Protein AF-A0A2L2Z183-F1 (afdb_monomer_lite)

Sequence (77 aa):
AKLVQELREAFDDEDVPLGKSKLLLTMAVPAGQQYIDKGYDIPSLSKNLDFFNMLTYDYHTSHEATINHHAPLRVMP

Secondary structure (DSSP, 8-state):
-HHHHHHHHHHHHS-PPTT--PPP-EEEEES-HHHHHHH--HHHHTTT-SEEEEE---SS-TTSSS---SS-SS---

Structure (mmCIF, N/CA/C/O backbone):
data_AF-A0A2L2Z183-F1
#
_entry.id   AF-A0A2L2Z183-F1
#
loop_
_atom_site.group_PDB
_atom_site.id
_atom_site.type_symbol
_atom_site.label_atom_id
_atom_site.label_alt_id
_atom_site.label_comp_id
_atom_site.label_asym_id
_atom_site.label_entity_id
_atom_site.label_seq_id
_atom_site.pdbx_PDB_ins_code
_atom_site.Cartn_x
_atom_site.Cartn_y
_atom_site.Cartn_z
_atom_site.occupancy
_atom_site.B_iso_or_equiv
_atom_site.auth_seq_id
_atom_site.auth_comp_id
_atom_site.auth_asym_id
_atom_site.auth_atom_id
_atom_site.pdbx_PDB_model_num
ATOM 1 N N . ALA A 1 1 ? -1.431 -12.953 5.607 1.00 92.88 1 ALA A N 1
ATOM 2 C CA . ALA A 1 1 ? -1.686 -11.599 6.152 1.00 92.88 1 ALA A CA 1
ATOM 3 C C . ALA A 1 1 ? -1.666 -11.522 7.696 1.00 92.88 1 ALA A C 1
ATOM 5 O O . ALA A 1 1 ? -2.278 -10.619 8.248 1.00 92.88 1 ALA A O 1
ATOM 6 N N . LYS A 1 2 ? -0.946 -12.409 8.412 1.00 97.75 2 LYS A N 1
ATOM 7 C CA . LYS A 1 2 ? -1.074 -12.573 9.877 1.00 97.75 2 LYS A CA 1
ATOM 8 C C . LYS A 1 2 ? -0.853 -11.283 10.685 1.00 97.75 2 LYS A C 1
ATOM 10 O O . LYS A 1 2 ? -1.704 -10.930 11.483 1.00 97.75 2 LYS A O 1
ATOM 15 N N . LEU A 1 3 ? 0.223 -10.547 10.398 1.00 98.19 3 LEU A N 1
ATOM 16 C CA . LEU A 1 3 ? 0.518 -9.270 11.064 1.00 98.19 3 LEU A CA 1
ATOM 17 C C . LEU A 1 3 ? -0.627 -8.252 10.938 1.00 98.19 3 LEU A C 1
ATOM 19 O O . LEU A 1 3 ? -0.964 -7.570 11.895 1.00 98.19 3 LEU A O 1
ATOM 23 N N . VAL A 1 4 ? -1.216 -8.144 9.746 1.00 98.38 4 VAL A N 1
ATOM 24 C CA . VAL A 1 4 ? -2.293 -7.181 9.474 1.00 98.38 4 VAL A CA 1
ATOM 25 C C . VAL A 1 4 ? -3.569 -7.578 10.204 1.00 98.38 4 VAL A C 1
ATOM 27 O O . VAL A 1 4 ? -4.261 -6.712 10.723 1.00 98.38 4 VAL A O 1
ATOM 30 N N . GLN A 1 5 ? -3.858 -8.878 10.265 1.00 98.50 5 GLN A N 1
ATOM 31 C CA . GLN A 1 5 ? -4.990 -9.399 11.019 1.00 98.50 5 GLN A CA 1
ATOM 32 C C . GLN A 1 5 ? -4.842 -9.105 12.519 1.00 98.50 5 GLN A C 1
ATOM 34 O O . GLN A 1 5 ? -5.731 -8.498 13.100 1.00 98.50 5 GLN A O 1
ATOM 39 N N . GLU A 1 6 ? -3.706 -9.458 13.126 1.00 98.56 6 GLU A N 1
ATOM 40 C CA . GLU A 1 6 ? -3.469 -9.232 14.562 1.00 98.56 6 GLU A CA 1
ATOM 41 C C . GLU A 1 6 ? -3.491 -7.736 14.919 1.00 98.56 6 GLU A C 1
ATOM 43 O O . GLU A 1 6 ? -3.993 -7.349 15.972 1.00 98.56 6 GLU A O 1
ATOM 48 N N . LEU A 1 7 ? -2.995 -6.870 14.028 1.00 98.50 7 LEU A N 1
ATOM 49 C CA . LEU A 1 7 ? -3.042 -5.424 14.232 1.00 98.50 7 LEU A CA 1
ATOM 50 C C . LEU A 1 7 ? -4.465 -4.859 14.102 1.00 98.50 7 LEU A C 1
ATOM 52 O O . LEU A 1 7 ? -4.827 -3.962 14.859 1.00 98.50 7 LEU A O 1
ATOM 56 N N . ARG A 1 8 ? -5.278 -5.388 13.178 1.00 98.38 8 ARG A N 1
ATOM 57 C CA . ARG A 1 8 ? -6.698 -5.026 13.056 1.00 98.38 8 ARG A CA 1
ATOM 58 C C . ARG A 1 8 ? -7.475 -5.441 14.302 1.00 98.38 8 ARG A C 1
ATOM 60 O O . ARG A 1 8 ? -8.197 -4.611 14.840 1.00 98.38 8 ARG A O 1
ATOM 67 N N . GLU A 1 9 ? -7.271 -6.669 14.778 1.00 98.25 9 GLU A N 1
ATOM 68 C CA . GLU A 1 9 ? -7.860 -7.180 16.024 1.00 98.25 9 GLU A CA 1
ATOM 69 C C . GLU A 1 9 ? -7.488 -6.273 17.209 1.00 98.25 9 GLU A C 1
ATOM 71 O O . GLU A 1 9 ? -8.369 -5.769 17.900 1.00 98.25 9 GLU A O 1
ATOM 76 N N . ALA A 1 10 ? -6.206 -5.931 17.370 1.00 98.00 10 ALA A N 1
ATOM 77 C CA . ALA A 1 10 ? -5.762 -5.028 18.433 1.00 98.00 10 ALA A CA 1
ATOM 78 C C . ALA A 1 10 ? -6.360 -3.610 18.329 1.00 98.00 10 ALA A C 1
ATOM 80 O O . ALA A 1 10 ? -6.725 -3.023 19.345 1.00 98.00 10 ALA A O 1
ATOM 81 N N . PHE A 1 11 ? -6.477 -3.048 17.120 1.00 97.69 11 PHE A N 1
ATOM 82 C CA . PHE A 1 11 ? -7.128 -1.746 16.909 1.00 97.69 11 PHE A CA 1
ATOM 83 C C . PHE A 1 11 ? -8.643 -1.807 17.122 1.00 97.69 11 PHE A C 1
ATOM 85 O O . PHE A 1 11 ? -9.279 -0.778 17.358 1.00 97.69 11 PHE A O 1
ATOM 92 N N . ASP A 1 12 ? -9.245 -2.987 16.980 1.00 96.19 12 ASP A N 1
ATOM 93 C CA . ASP A 1 12 ? -10.663 -3.185 17.229 1.00 96.19 12 ASP A CA 1
ATOM 94 C C . ASP A 1 12 ? -11.006 -3.363 18.700 1.00 96.19 12 ASP A C 1
ATOM 96 O O . ASP A 1 12 ? -12.087 -2.906 19.087 1.00 96.19 12 ASP A O 1
ATOM 100 N N . ASP A 1 13 ? -10.091 -3.954 19.466 1.00 97.00 13 ASP A N 1
ATOM 101 C CA . ASP A 1 13 ? -10.206 -4.212 20.903 1.00 97.00 13 ASP A CA 1
ATOM 102 C C . ASP A 1 13 ? -9.740 -3.031 21.778 1.00 97.00 13 ASP A C 1
ATOM 104 O O . ASP A 1 13 ? -9.939 -3.047 22.991 1.00 97.00 13 ASP A O 1
ATOM 108 N N . GLU A 1 14 ? -9.118 -2.002 21.195 1.00 96.19 14 GLU A N 1
ATOM 109 C CA . GLU A 1 14 ? -8.686 -0.809 21.929 1.00 96.19 14 GLU A CA 1
ATOM 110 C C . GLU A 1 14 ? -9.881 -0.048 22.540 1.00 96.19 14 GLU A C 1
ATOM 112 O O . GLU A 1 14 ? -10.866 0.263 21.863 1.00 96.19 14 GLU A O 1
ATOM 117 N N . ASP A 1 15 ? -9.757 0.334 23.816 1.00 96.19 15 ASP A N 1
ATOM 118 C CA . ASP A 1 15 ? -10.697 1.238 24.482 1.00 96.19 15 ASP A CA 1
ATOM 119 C C . ASP A 1 15 ? -10.597 2.651 23.884 1.00 96.19 15 ASP A C 1
ATOM 121 O O . ASP A 1 15 ? -9.748 3.464 24.260 1.00 96.19 15 ASP A O 1
ATOM 125 N N . VAL A 1 16 ? -11.494 2.968 22.948 1.00 95.62 16 VAL A N 1
ATOM 126 C CA . VAL A 1 16 ? -11.533 4.281 22.294 1.00 95.62 16 VAL A CA 1
ATOM 127 C C . VAL A 1 16 ? -12.175 5.324 23.222 1.00 95.62 16 VAL A C 1
ATOM 129 O O . VAL A 1 16 ? -13.353 5.189 23.572 1.00 95.62 16 VAL A O 1
ATOM 132 N N . PRO A 1 17 ? -11.467 6.414 23.586 1.00 94.12 17 PRO A N 1
ATOM 133 C CA . PRO A 1 17 ? -12.033 7.470 24.416 1.00 94.12 17 PRO A CA 1
ATOM 134 C C . PRO A 1 17 ? -13.265 8.120 23.783 1.00 94.12 17 PRO A C 1
ATOM 136 O O . PRO A 1 17 ? -13.369 8.252 22.559 1.00 94.12 17 PRO A O 1
ATOM 139 N N . LEU A 1 18 ? -14.169 8.620 24.627 1.00 94.62 18 LEU A N 1
ATOM 140 C CA . LEU A 1 18 ? -15.361 9.328 24.166 1.00 94.62 18 LEU A CA 1
ATOM 141 C C . LEU A 1 18 ? -14.980 10.491 23.231 1.00 94.62 18 LEU A C 1
ATOM 143 O O . LEU A 1 18 ? -14.172 11.352 23.578 1.00 94.62 18 LEU A O 1
ATOM 147 N N . GLY A 1 19 ? -15.577 10.515 22.038 1.00 95.25 19 GLY A N 1
ATOM 148 C CA . GLY A 1 19 ? -15.311 11.534 21.018 1.00 95.25 19 GLY A CA 1
ATOM 149 C C . GLY A 1 19 ? -14.114 11.243 20.104 1.00 95.25 19 GLY A C 1
ATOM 150 O O . GLY A 1 19 ? -13.762 12.094 19.286 1.00 95.25 19 GLY A O 1
ATOM 151 N N . LYS A 1 20 ? -13.489 10.064 20.205 1.00 96.44 20 LYS A N 1
ATOM 152 C CA . LYS A 1 20 ? -12.480 9.574 19.254 1.00 96.44 20 LYS A CA 1
ATOM 153 C C . LYS A 1 20 ? -13.042 8.439 18.392 1.00 96.44 20 LYS A C 1
ATOM 155 O O . LYS A 1 20 ? -14.067 7.846 18.708 1.00 96.44 20 LYS A O 1
ATOM 160 N N . SER A 1 21 ? -12.390 8.190 17.260 1.00 95.25 21 SER A N 1
ATOM 161 C CA . SER A 1 21 ? -12.683 7.068 16.359 1.00 95.25 21 SER A CA 1
ATOM 162 C C . SER A 1 21 ? -11.575 6.025 16.462 1.00 95.25 21 SER A C 1
ATOM 164 O O . SER A 1 21 ? -10.454 6.375 16.836 1.00 95.25 21 SER A O 1
ATOM 166 N N . LYS A 1 22 ? -11.888 4.774 16.106 1.00 95.56 22 LYS A N 1
ATOM 167 C CA . LYS A 1 22 ? -10.887 3.707 15.991 1.00 95.56 22 LYS A CA 1
ATOM 168 C C . LYS A 1 22 ? -9.763 4.108 15.037 1.00 95.56 22 LYS A C 1
ATOM 170 O O . LYS A 1 22 ? -9.980 4.865 14.087 1.00 95.56 22 LYS A O 1
ATOM 175 N N . LEU A 1 23 ? -8.575 3.563 15.279 1.00 97.75 23 LEU A N 1
ATOM 176 C CA . LEU A 1 23 ? -7.441 3.735 14.384 1.00 97.75 23 LEU A CA 1
ATOM 177 C C . LEU A 1 23 ? -7.713 3.071 13.027 1.00 97.75 23 LEU A C 1
ATOM 179 O O . LEU A 1 23 ? -8.231 1.951 12.945 1.00 97.75 23 LEU A O 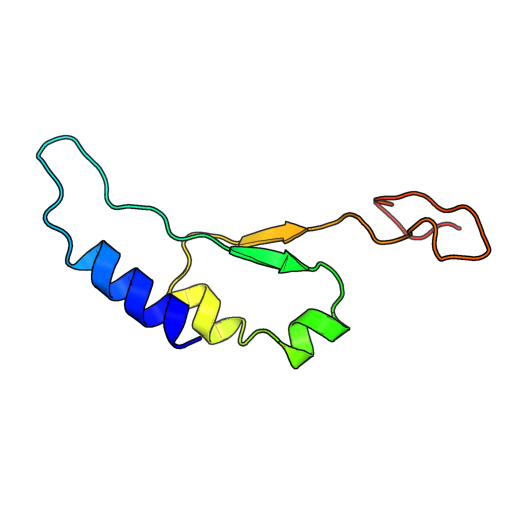1
ATOM 183 N N . LEU A 1 24 ? -7.330 3.785 11.966 1.00 98.31 24 LEU A N 1
ATOM 184 C CA . LEU A 1 24 ? -7.313 3.250 10.611 1.00 98.31 24 LEU A CA 1
ATOM 185 C C . LEU A 1 24 ? -6.062 2.401 10.416 1.00 98.31 24 LEU A C 1
ATOM 187 O O . LEU A 1 24 ? -4.962 2.795 10.814 1.00 98.31 24 LEU A O 1
ATOM 191 N N . LEU A 1 25 ? -6.224 1.274 9.737 1.00 98.56 25 LEU A N 1
ATOM 192 C CA . LEU A 1 25 ? -5.137 0.418 9.313 1.00 98.56 25 LEU A CA 1
ATOM 193 C C . LEU A 1 25 ? -5.048 0.419 7.787 1.00 98.56 25 LEU A C 1
ATOM 195 O O . LEU A 1 25 ? -5.960 -0.004 7.080 1.00 98.56 25 LEU A O 1
ATOM 199 N N . THR A 1 26 ? -3.918 0.897 7.272 1.00 98.56 26 THR A N 1
ATOM 200 C CA . THR A 1 26 ? -3.689 1.065 5.831 1.00 98.56 26 THR A CA 1
ATOM 201 C C . THR A 1 26 ? -2.346 0.469 5.435 1.00 98.56 26 THR A C 1
ATOM 203 O O . THR A 1 26 ? -1.478 0.244 6.280 1.00 98.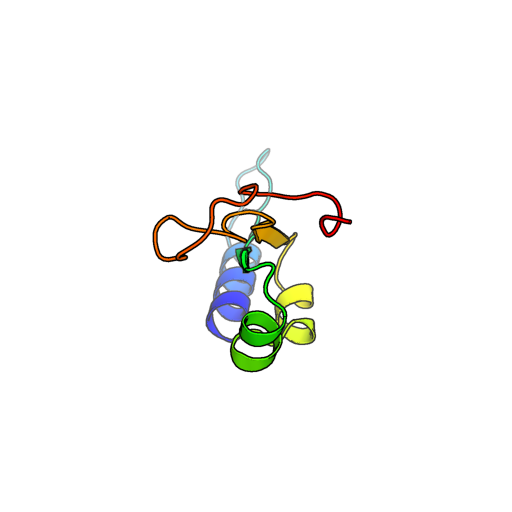56 26 THR A O 1
ATOM 206 N N . MET A 1 27 ? -2.161 0.202 4.143 1.00 98.38 27 MET A N 1
ATOM 207 C CA . MET A 1 27 ? -0.914 -0.360 3.625 1.00 98.38 27 MET A CA 1
ATOM 208 C C . MET A 1 27 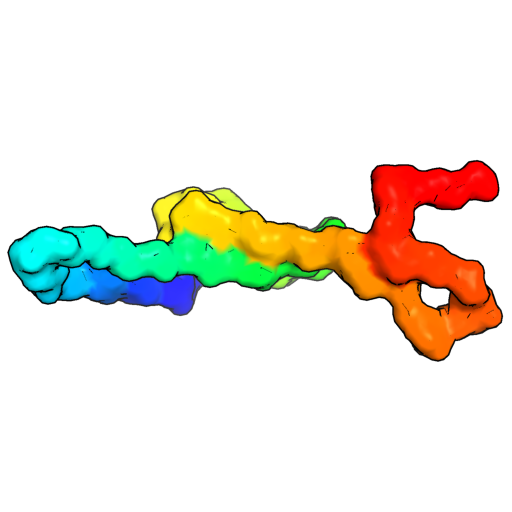? -0.514 0.294 2.307 1.00 98.38 27 MET A C 1
ATOM 210 O O . MET A 1 27 ? -1.335 0.433 1.402 1.00 98.38 27 MET A O 1
ATOM 214 N N . ALA A 1 28 ? 0.765 0.647 2.189 1.00 98.19 28 ALA A N 1
ATOM 215 C CA . ALA A 1 28 ? 1.390 0.985 0.918 1.00 98.19 28 ALA A CA 1
ATOM 216 C C . ALA A 1 28 ? 1.723 -0.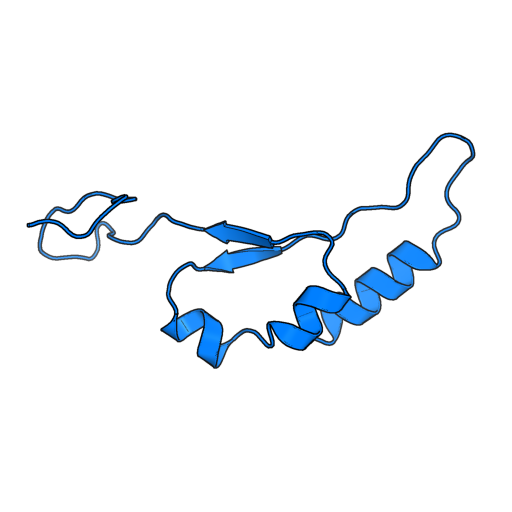299 0.137 1.00 98.19 28 ALA A C 1
ATOM 218 O O . ALA A 1 28 ? 2.376 -1.192 0.682 1.00 98.19 28 ALA A O 1
ATOM 219 N N . VAL A 1 29 ? 1.280 -0.404 -1.118 1.00 97.19 29 VAL A N 1
ATOM 220 C CA . VAL A 1 29 ? 1.478 -1.601 -1.960 1.00 97.19 29 VAL A CA 1
ATOM 221 C C . VAL A 1 29 ? 2.079 -1.242 -3.320 1.00 97.19 29 VAL A C 1
ATOM 223 O O . VAL A 1 29 ? 1.677 -0.239 -3.909 1.00 97.19 29 VAL A O 1
ATOM 226 N N . PRO A 1 30 ? 3.033 -2.031 -3.847 1.00 96.62 30 PRO A N 1
ATOM 227 C CA . PRO A 1 30 ? 3.649 -1.752 -5.141 1.00 96.62 30 PRO A CA 1
ATOM 228 C C . PRO A 1 30 ? 2.619 -1.860 -6.271 1.00 96.62 30 PRO A C 1
ATOM 230 O O . PRO A 1 30 ? 1.701 -2.670 -6.192 1.00 96.62 30 PRO A O 1
ATOM 233 N N . ALA A 1 31 ? 2.802 -1.103 -7.355 1.00 95.81 31 ALA A N 1
ATOM 234 C CA . ALA A 1 31 ? 1.951 -1.216 -8.545 1.00 95.81 31 ALA A CA 1
ATOM 235 C C . ALA A 1 31 ? 2.370 -2.351 -9.505 1.00 95.81 31 ALA A C 1
ATOM 237 O O . ALA A 1 31 ? 1.616 -2.726 -10.401 1.00 95.81 31 ALA A O 1
ATOM 238 N N . GLY A 1 32 ? 3.572 -2.913 -9.335 1.00 95.00 32 GLY A N 1
ATOM 239 C CA . GLY A 1 32 ? 4.064 -4.007 -10.172 1.00 95.00 32 GLY A CA 1
ATOM 240 C C . GLY A 1 32 ? 3.384 -5.337 -9.842 1.00 95.00 32 GLY A C 1
ATOM 241 O O . GLY A 1 32 ? 3.641 -5.913 -8.784 1.00 95.00 32 GLY A O 1
ATOM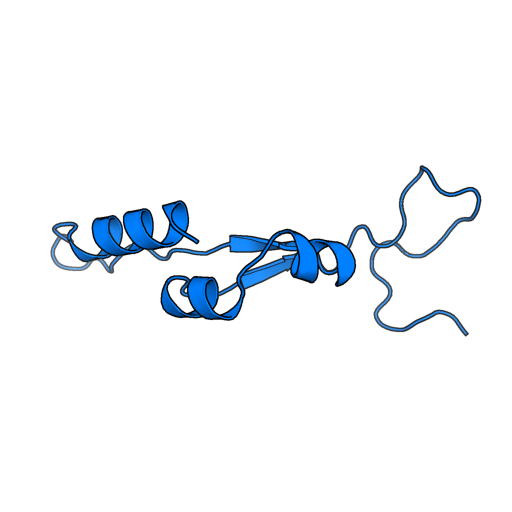 242 N N . GLN A 1 33 ? 2.590 -5.866 -10.778 1.00 93.69 33 GLN A N 1
ATOM 243 C CA . GLN A 1 33 ? 1.812 -7.099 -10.595 1.00 93.69 33 GLN A CA 1
ATOM 244 C C . GLN A 1 33 ? 2.659 -8.294 -10.128 1.00 93.69 33 GLN A C 1
ATOM 246 O O . GLN A 1 33 ? 2.268 -9.004 -9.211 1.00 93.69 33 GLN A O 1
ATOM 251 N N . GLN A 1 34 ? 3.879 -8.453 -10.651 1.00 96.06 34 GLN A N 1
ATOM 252 C CA . GLN A 1 34 ? 4.795 -9.519 -10.223 1.00 96.06 34 GLN A CA 1
ATOM 253 C C . GLN A 1 34 ? 5.140 -9.500 -8.721 1.00 96.06 34 GLN A C 1
ATOM 255 O O . GLN A 1 34 ? 5.433 -10.549 -8.148 1.00 96.06 34 GLN A O 1
ATOM 260 N N . TYR A 1 35 ? 5.156 -8.320 -8.090 1.00 96.00 35 TYR A N 1
ATOM 261 C CA . TYR A 1 35 ? 5.404 -8.180 -6.656 1.00 96.00 35 TYR A CA 1
ATOM 262 C C . TYR A 1 35 ? 4.133 -8.462 -5.862 1.00 96.00 35 TYR A C 1
ATOM 264 O O . TYR A 1 35 ? 4.204 -9.127 -4.830 1.00 96.00 35 TYR A O 1
ATOM 272 N N . ILE A 1 36 ? 2.983 -8.006 -6.374 1.00 96.56 36 ILE A N 1
ATOM 273 C CA . ILE A 1 36 ? 1.662 -8.282 -5.803 1.00 96.56 36 ILE A CA 1
ATOM 274 C C . ILE A 1 36 ? 1.439 -9.797 -5.730 1.00 96.56 36 ILE A C 1
ATOM 276 O O . ILE A 1 36 ? 1.260 -10.331 -4.637 1.00 96.56 36 ILE A O 1
ATOM 280 N N . ASP A 1 37 ? 1.571 -10.495 -6.859 1.00 96.25 37 ASP A N 1
ATOM 281 C CA . ASP A 1 37 ? 1.285 -11.930 -6.980 1.00 96.25 37 ASP A CA 1
ATOM 282 C C . ASP A 1 37 ? 2.171 -12.801 -6.071 1.00 96.25 37 ASP A C 1
ATOM 284 O O . ASP A 1 37 ? 1.751 -13.861 -5.613 1.00 96.25 37 ASP A O 1
ATOM 288 N N . LYS A 1 38 ? 3.409 -12.365 -5.798 1.00 96.75 38 LYS A N 1
ATOM 289 C CA . LYS A 1 38 ? 4.370 -13.107 -4.962 1.00 96.75 38 LYS A CA 1
ATOM 290 C C . LYS A 1 38 ? 4.291 -12.759 -3.478 1.00 96.75 38 LYS A C 1
ATOM 292 O O . LYS A 1 38 ? 4.648 -13.591 -2.648 1.00 96.75 38 LYS A O 1
ATOM 297 N N . GLY A 1 39 ? 3.923 -11.522 -3.146 1.00 95.81 39 GLY A N 1
ATOM 298 C CA . GLY A 1 39 ? 4.089 -10.969 -1.800 1.00 95.81 39 GLY A CA 1
ATOM 299 C C . GLY A 1 39 ? 2.792 -10.723 -1.035 1.00 95.81 39 GLY A C 1
ATOM 300 O O . GLY A 1 39 ? 2.838 -10.578 0.187 1.00 95.81 39 GLY A O 1
ATOM 301 N N . TYR A 1 40 ? 1.646 -10.663 -1.719 1.00 97.25 40 TYR A N 1
ATOM 302 C CA . TYR A 1 40 ? 0.427 -10.104 -1.144 1.00 97.25 40 TYR A CA 1
ATOM 303 C C . TYR A 1 40 ? -0.780 -11.019 -1.355 1.00 97.25 40 TYR A C 1
ATOM 305 O O . TYR A 1 40 ? -1.302 -11.175 -2.454 1.00 97.25 40 TYR A O 1
ATOM 313 N N . ASP A 1 41 ? -1.295 -11.559 -0.252 1.00 96.94 41 ASP A N 1
ATOM 314 C CA . ASP A 1 41 ? -2.613 -12.195 -0.206 1.00 96.94 41 ASP A CA 1
ATOM 315 C C . ASP A 1 41 ? -3.701 -11.107 -0.155 1.00 96.94 41 ASP A C 1
ATOM 317 O O . ASP A 1 41 ? -4.203 -10.747 0.915 1.00 96.94 41 ASP A O 1
ATOM 321 N N . ILE A 1 42 ? -4.002 -10.522 -1.320 1.00 95.88 42 ILE A N 1
ATOM 322 C CA . ILE A 1 42 ? -4.939 -9.399 -1.469 1.00 95.88 42 ILE A CA 1
ATOM 323 C C . ILE A 1 42 ? -6.327 -9.707 -0.883 1.00 95.88 42 ILE A C 1
ATOM 325 O O . ILE A 1 42 ? -6.834 -8.852 -0.150 1.00 95.88 42 ILE A O 1
ATOM 329 N N . PRO A 1 43 ? -6.946 -10.886 -1.107 1.00 96.69 43 PRO A N 1
ATOM 330 C CA . PRO A 1 43 ? -8.232 -11.209 -0.492 1.00 96.69 43 PRO A CA 1
ATOM 331 C C . PRO A 1 43 ? -8.212 -11.167 1.040 1.00 96.69 43 PRO A C 1
ATOM 333 O O . PRO A 1 43 ? -9.141 -10.630 1.644 1.00 96.69 43 PRO A O 1
ATOM 336 N N . SER A 1 44 ? -7.170 -11.699 1.687 1.00 97.31 44 SER A N 1
ATOM 337 C CA . SER A 1 44 ? -7.067 -11.659 3.153 1.00 97.31 44 SER A CA 1
ATOM 338 C C . SER A 1 44 ? -6.719 -10.267 3.678 1.00 97.31 44 SER A C 1
ATOM 340 O O . SER A 1 44 ? -7.243 -9.851 4.710 1.00 97.31 44 SER A O 1
ATOM 342 N N . LEU A 1 45 ? -5.856 -9.526 2.979 1.00 98.25 45 LEU A N 1
ATOM 343 C CA . LEU A 1 45 ? -5.494 -8.154 3.347 1.00 98.25 45 LEU A CA 1
ATOM 344 C C . LEU A 1 45 ? -6.700 -7.207 3.252 1.00 98.25 45 LEU A C 1
ATOM 346 O O . LEU A 1 45 ? -6.928 -6.426 4.169 1.00 98.25 45 LEU A O 1
ATOM 350 N N . SER A 1 46 ? -7.517 -7.336 2.204 1.00 97.44 46 SER A N 1
ATOM 351 C CA . SER A 1 46 ? -8.686 -6.472 1.960 1.00 97.44 46 SER A CA 1
ATOM 352 C C . SER A 1 46 ? -9.783 -6.598 3.020 1.00 97.44 46 SER A C 1
ATOM 354 O O . SER A 1 46 ? -10.629 -5.722 3.126 1.00 97.44 46 SER A O 1
ATOM 356 N N . LYS A 1 47 ? -9.791 -7.684 3.802 1.00 97.81 47 LYS A N 1
ATOM 357 C CA . LYS A 1 47 ? -10.726 -7.857 4.926 1.00 97.81 47 LYS A CA 1
ATOM 358 C C . LYS A 1 47 ? -10.320 -7.071 6.172 1.00 97.81 47 LYS A C 1
ATOM 360 O O . LYS A 1 47 ? -11.167 -6.832 7.020 1.00 97.81 47 LYS A O 1
ATOM 365 N N . ASN A 1 48 ? -9.033 -6.747 6.304 1.00 98.25 48 ASN A N 1
ATOM 366 C CA . ASN A 1 48 ? -8.453 -6.202 7.533 1.00 98.25 48 ASN A CA 1
ATOM 367 C C . ASN A 1 48 ? -7.964 -4.755 7.377 1.00 98.25 48 ASN A C 1
ATOM 369 O O . ASN A 1 48 ? -7.777 -4.065 8.373 1.00 98.25 48 ASN A O 1
ATOM 373 N N . LEU A 1 49 ? -7.717 -4.306 6.145 1.00 98.56 49 LEU A N 1
ATOM 374 C CA . LEU A 1 49 ? -7.295 -2.942 5.842 1.00 98.56 49 LEU A CA 1
ATOM 375 C C . LEU A 1 49 ? -8.499 -2.070 5.502 1.00 98.56 49 LEU A C 1
ATOM 377 O O . LEU A 1 49 ? -9.373 -2.493 4.751 1.00 98.56 49 LEU A O 1
ATOM 381 N N . ASP A 1 50 ? -8.482 -0.826 5.973 1.00 98.44 50 ASP A N 1
ATOM 382 C CA . ASP A 1 50 ? -9.470 0.183 5.589 1.00 98.44 50 ASP A CA 1
ATOM 383 C C . ASP A 1 50 ? -9.306 0.578 4.116 1.00 98.44 50 ASP A C 1
ATOM 385 O O . ASP A 1 50 ? -10.285 0.737 3.389 1.00 98.44 50 ASP A O 1
ATOM 389 N N . PHE A 1 51 ? -8.057 0.725 3.661 1.00 98.38 51 PHE A N 1
ATOM 390 C CA . PHE A 1 51 ? -7.718 0.939 2.255 1.00 98.38 51 PHE A CA 1
ATOM 391 C C . PHE A 1 51 ? -6.230 0.705 1.968 1.00 98.38 51 PHE A C 1
ATOM 393 O O . PHE A 1 51 ? -5.378 0.644 2.862 1.00 98.38 51 PHE A O 1
ATOM 400 N N . PHE A 1 52 ? -5.921 0.609 0.675 1.00 98.31 52 PHE A N 1
ATOM 401 C CA . PHE A 1 52 ? -4.567 0.496 0.146 1.00 98.31 52 PHE A CA 1
ATOM 402 C C . PHE A 1 52 ? -4.108 1.819 -0.469 1.00 98.31 52 PHE A C 1
ATOM 404 O O . PHE A 1 52 ? -4.843 2.450 -1.226 1.00 98.31 52 PHE A O 1
ATOM 411 N N . ASN A 1 53 ? -2.856 2.188 -0.210 1.00 98.25 53 ASN A N 1
ATOM 412 C CA . ASN A 1 53 ? -2.152 3.253 -0.915 1.00 98.25 53 ASN A CA 1
ATOM 413 C C . ASN A 1 53 ? -1.293 2.613 -2.012 1.00 98.25 53 ASN A C 1
ATOM 415 O O . ASN A 1 53 ? -0.229 2.056 -1.737 1.00 98.25 53 ASN A O 1
ATOM 419 N N . MET A 1 54 ? -1.769 2.637 -3.255 1.00 97.00 54 MET A N 1
ATOM 420 C CA . MET A 1 54 ? -1.059 2.010 -4.370 1.00 97.00 54 MET A CA 1
ATOM 421 C C . MET A 1 54 ? 0.084 2.912 -4.847 1.00 97.00 54 MET A C 1
ATOM 423 O O . MET A 1 54 ? -0.137 4.061 -5.226 1.00 97.00 54 MET A O 1
ATOM 427 N N . LEU A 1 55 ? 1.310 2.394 -4.831 1.00 97.56 55 LEU A N 1
ATOM 428 C CA . LEU A 1 55 ? 2.523 3.123 -5.198 1.00 97.56 55 LEU A CA 1
ATOM 429 C C . LEU A 1 55 ? 2.679 3.121 -6.724 1.00 97.56 55 LEU A C 1
ATOM 431 O O . LEU A 1 55 ? 3.505 2.404 -7.284 1.00 97.56 55 LEU A O 1
ATOM 435 N N . THR A 1 56 ? 1.816 3.876 -7.411 1.00 96.94 56 THR A N 1
ATOM 436 C CA . THR A 1 56 ? 1.784 4.011 -8.880 1.00 96.94 56 THR A CA 1
ATOM 437 C C . THR A 1 56 ? 2.844 4.987 -9.387 1.00 96.94 56 THR A C 1
ATOM 439 O O . THR A 1 56 ? 2.542 5.955 -10.087 1.00 96.94 56 THR A O 1
ATOM 442 N N . TYR A 1 57 ? 4.083 4.748 -8.989 1.00 96.12 57 TYR A N 1
ATOM 443 C CA . TYR A 1 57 ? 5.274 5.520 -9.315 1.00 96.12 57 TYR A CA 1
ATOM 444 C C . TYR A 1 57 ? 6.503 4.604 -9.200 1.00 96.12 57 TYR A C 1
ATOM 446 O O . TYR A 1 57 ? 6.350 3.419 -8.912 1.00 96.12 57 TYR A O 1
ATOM 454 N N . ASP A 1 58 ? 7.705 5.122 -9.471 1.00 95.88 58 ASP A N 1
ATOM 455 C CA . ASP A 1 58 ? 8.936 4.317 -9.579 1.00 95.88 58 ASP A CA 1
ATOM 456 C C . ASP A 1 58 ? 8.852 3.212 -10.653 1.00 95.88 58 ASP A C 1
ATOM 458 O O . ASP A 1 58 ? 9.549 2.202 -10.574 1.00 95.88 58 ASP A O 1
ATOM 462 N N . TYR A 1 59 ? 8.022 3.392 -11.690 1.00 94.56 59 TYR A N 1
ATOM 463 C CA . TYR A 1 59 ? 7.956 2.428 -12.799 1.00 94.56 59 TYR A CA 1
ATOM 464 C C . TYR A 1 59 ? 9.261 2.373 -13.592 1.00 94.56 59 TYR A C 1
ATOM 466 O O . TYR A 1 59 ? 9.608 1.326 -14.128 1.00 94.56 59 TYR A O 1
ATOM 474 N N . HIS A 1 60 ? 9.961 3.505 -13.638 1.00 94.69 60 HIS A N 1
ATOM 475 C CA . HIS A 1 60 ? 11.267 3.661 -14.250 1.00 94.69 60 HIS A CA 1
ATOM 476 C C . HIS A 1 60 ? 12.192 4.384 -13.275 1.00 94.69 60 HIS A C 1
ATOM 478 O O . HIS A 1 60 ? 11.787 5.347 -12.616 1.00 94.69 60 HIS A O 1
ATOM 484 N N . THR A 1 61 ? 13.438 3.923 -13.176 1.00 94.38 61 THR A N 1
ATOM 485 C CA . THR A 1 61 ? 14.426 4.430 -12.211 1.00 94.38 61 THR A CA 1
ATOM 486 C C . THR A 1 61 ? 15.742 4.781 -12.900 1.00 94.38 61 THR A C 1
ATOM 488 O O . THR A 1 61 ? 15.959 4.456 -14.066 1.00 94.38 61 THR A O 1
ATOM 491 N N . SER A 1 62 ? 16.667 5.405 -12.168 1.00 95.81 62 SER A N 1
ATOM 492 C CA . SER A 1 62 ? 18.013 5.732 -12.662 1.00 95.81 62 SER A CA 1
ATOM 493 C C . SER A 1 62 ? 18.889 4.511 -12.982 1.00 95.81 62 SER A C 1
ATOM 495 O O . SER A 1 62 ? 19.999 4.679 -13.482 1.00 95.81 62 SER A O 1
ATOM 497 N N . HIS A 1 63 ? 18.420 3.294 -12.693 1.00 95.56 63 HIS A N 1
ATOM 498 C CA . HIS A 1 63 ? 19.124 2.046 -12.991 1.00 95.56 63 HIS A CA 1
ATOM 499 C C . HIS A 1 63 ? 18.863 1.516 -14.412 1.00 95.56 63 HIS A C 1
ATOM 501 O O . HIS A 1 63 ? 19.459 0.515 -14.807 1.00 95.56 63 HIS A O 1
ATOM 507 N N . GLU A 1 64 ? 17.983 2.160 -15.181 1.00 95.75 64 GLU A N 1
ATOM 508 C CA . GLU A 1 64 ? 17.716 1.8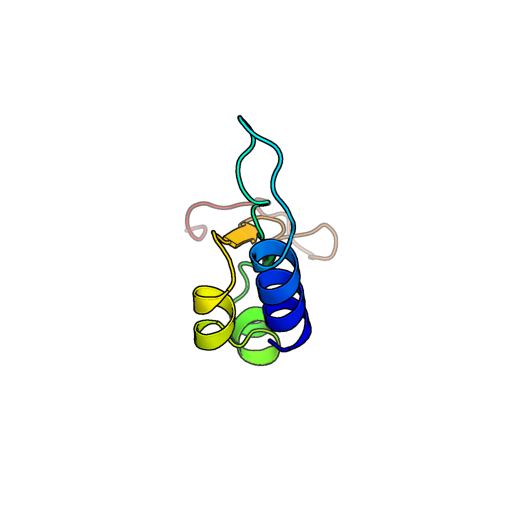15 -16.578 1.00 95.75 64 GLU A CA 1
ATOM 509 C C . GLU A 1 64 ? 18.704 2.502 -17.534 1.00 95.75 64 GLU A C 1
ATOM 511 O O . GLU A 1 64 ? 19.193 3.599 -17.275 1.00 95.75 64 GLU A O 1
ATOM 516 N N . ALA A 1 65 ? 18.976 1.876 -18.683 1.00 96.62 65 ALA A N 1
ATOM 517 C CA . ALA A 1 65 ? 19.849 2.453 -19.712 1.00 96.62 65 ALA A CA 1
ATOM 518 C C . ALA A 1 65 ? 19.184 3.596 -20.507 1.00 96.62 65 ALA A C 1
ATOM 520 O O . ALA A 1 65 ? 19.865 4.334 -21.219 1.00 96.62 65 ALA A O 1
ATOM 521 N N . THR A 1 66 ? 17.858 3.726 -20.417 1.00 94.69 66 THR A N 1
ATOM 522 C CA . THR A 1 66 ? 17.047 4.691 -21.167 1.00 94.69 66 THR A CA 1
ATOM 523 C C . THR A 1 66 ? 16.242 5.572 -20.225 1.00 94.69 66 THR A C 1
ATOM 525 O O . THR A 1 66 ? 15.713 5.093 -19.227 1.00 94.69 66 THR A O 1
ATOM 528 N N . ILE A 1 67 ? 16.104 6.852 -20.571 1.00 93.69 67 ILE A N 1
ATOM 529 C CA . ILE A 1 67 ? 15.258 7.791 -19.828 1.00 93.69 67 ILE A CA 1
ATOM 530 C C . ILE A 1 67 ? 13.792 7.483 -20.122 1.00 93.69 67 ILE A C 1
ATOM 532 O O . ILE A 1 67 ? 13.401 7.408 -21.284 1.00 93.69 67 ILE A O 1
ATOM 536 N N . ASN A 1 68 ? 12.989 7.385 -19.066 1.00 94.81 68 ASN A N 1
ATOM 537 C CA . ASN A 1 68 ? 11.548 7.177 -19.134 1.00 94.81 68 ASN A CA 1
ATOM 538 C C . ASN A 1 68 ? 10.831 8.012 -18.061 1.00 94.81 68 ASN A C 1
ATOM 540 O O . ASN A 1 68 ? 11.448 8.531 -17.129 1.00 94.81 68 ASN A O 1
ATOM 544 N N . HIS A 1 69 ? 9.512 8.158 -18.197 1.00 95.69 69 HIS A N 1
ATOM 545 C CA . HIS A 1 69 ? 8.700 8.896 -17.232 1.00 95.69 69 HIS A CA 1
ATOM 546 C C . HIS A 1 69 ? 8.554 8.107 -15.920 1.00 95.69 69 HIS A C 1
ATOM 548 O O . HIS A 1 69 ? 8.292 6.914 -15.947 1.00 95.69 69 HIS A O 1
ATOM 554 N N . HIS A 1 70 ? 8.659 8.763 -14.764 1.00 95.62 70 HIS A N 1
ATOM 555 C CA . HIS A 1 70 ? 8.620 8.107 -13.443 1.00 95.62 70 HIS A CA 1
ATOM 556 C C . HIS A 1 70 ? 7.271 7.439 -13.109 1.00 95.62 70 HIS A C 1
ATOM 558 O O . HIS A 1 70 ? 7.225 6.349 -12.540 1.00 95.62 70 HIS A O 1
ATOM 564 N N . ALA A 1 71 ? 6.171 8.088 -13.502 1.00 96.62 71 ALA A N 1
ATOM 565 C CA . ALA A 1 71 ? 4.796 7.637 -13.271 1.00 96.62 71 ALA A CA 1
ATOM 566 C C . ALA A 1 71 ? 3.907 7.828 -14.519 1.00 96.62 71 ALA A C 1
ATOM 568 O O . ALA A 1 71 ? 3.090 8.750 -14.557 1.00 96.62 71 ALA A O 1
ATOM 569 N N . PRO A 1 72 ? 4.125 7.069 -15.611 1.00 95.44 72 PRO A N 1
ATOM 570 C CA . PRO A 1 72 ? 3.371 7.258 -16.844 1.00 95.44 72 PRO A CA 1
ATOM 571 C C . PRO A 1 72 ? 1.916 6.802 -16.657 1.00 95.44 72 PRO A C 1
ATOM 573 O O . PRO A 1 72 ? 1.657 5.676 -16.244 1.00 95.44 72 PRO A O 1
ATOM 576 N N . LEU A 1 73 ? 0.948 7.664 -16.992 1.00 95.69 73 LEU A N 1
ATOM 577 C CA . LEU A 1 73 ? -0.483 7.317 -16.921 1.00 95.69 73 LEU A CA 1
ATOM 578 C C . LEU A 1 73 ? -0.882 6.252 -17.959 1.00 95.69 73 LEU A C 1
ATOM 580 O O . LEU A 1 73 ? -1.843 5.509 -17.768 1.00 95.69 73 LEU A O 1
ATOM 584 N N . ARG A 1 74 ? -0.167 6.207 -19.085 1.00 94.44 74 ARG A N 1
ATOM 585 C CA . ARG A 1 74 ? -0.323 5.231 -20.168 1.00 94.44 74 ARG A CA 1
ATOM 586 C C . ARG A 1 74 ? 1.058 4.826 -20.663 1.00 94.44 74 ARG A C 1
ATOM 588 O O . ARG A 1 74 ? 1.994 5.611 -20.540 1.00 94.44 74 ARG A O 1
ATOM 595 N N . VAL A 1 75 ? 1.159 3.638 -21.254 1.00 88.12 75 VAL A N 1
ATOM 596 C CA . VAL A 1 75 ? 2.377 3.214 -21.958 1.00 88.12 75 VAL A CA 1
ATOM 597 C C . VAL A 1 75 ? 2.761 4.251 -23.017 1.00 88.12 75 VAL A C 1
ATOM 599 O O . VAL A 1 75 ? 1.878 4.855 -23.637 1.00 88.12 75 VAL A O 1
ATOM 602 N N . MET A 1 76 ? 4.062 4.490 -23.192 1.00 78.06 76 MET A N 1
ATOM 603 C CA . MET A 1 76 ? 4.523 5.356 -24.276 1.00 78.06 76 MET A CA 1
ATOM 604 C C . MET A 1 76 ? 4.159 4.718 -25.630 1.00 78.06 76 MET A C 1
ATOM 606 O O . MET A 1 76 ? 4.215 3.489 -25.727 1.00 78.06 76 MET A O 1
ATOM 610 N N . PRO A 1 77 ? 3.735 5.517 -26.628 1.00 68.56 77 PRO A N 1
ATOM 611 C CA . PRO A 1 77 ? 3.505 5.032 -27.987 1.00 68.56 77 PRO A CA 1
ATOM 612 C C . PRO A 1 77 ? 4.760 4.430 -28.623 1.00 68.56 77 PRO A C 1
ATOM 614 O O . PRO A 1 77 ? 5.872 4.909 -28.299 1.00 68.56 77 PRO A O 1
#

InterPro domains:
  IPR001223 Glycoside hydrolase family 18, catalytic domain [PF00704] (2-73)
  IPR001223 Glycoside hydrolase family 18, catalytic domain [PS51910] (1-77)
  IPR017853 Glycoside hydrolase superfamily [SSF51445] (2-74)
  IPR050314 Glycosyl hydrolase family 18 [PTHR11177] (2-75)

Radius of gyration: 17.47 Å; chains: 1; bounding box: 35×25×52 Å

Foldseek 3Di:
DVVLQVVLVVQVPDDADPPDDGDAAEEEDEPDVVCCVPPHPPVVNVVRHPYYDYPQFCPDDPPDPDDDDGRDPDDDD

Organism: Parasteatoda tepidariorum (NCBI:txid114398)

pLDDT: mean 95.88, std 4.14, range [68.56, 98.56]